Protein AF-A0AAN8AFX5-F1 (afdb_monomer_lite)

Foldseek 3Di:
DDDDDPPDDPDCVVVVVVVVVVVVVVVVVVVVVVVVVVCVVPVVPDDDDDDDDDDDDDDDDDDDDDDDDDDPPPCLVVDDPVVNCVVDVPDDDDDDDDPPPPPPPVNVVVVVVVVVVVVVVVVVVVVVVVVVVVVVVVVVVVVVVVVVVVVVVVVVVVVD

Radius of gyration: 33.3 Å; chains: 1; bounding box: 85×72×80 Å

pLDDT: mean 71.21, std 23.74, range [26.16, 98.88]

Structure (mmCIF, N/CA/C/O backbone):
data_AF-A0AAN8AFX5-F1
#
_entry.id   AF-A0AAN8AFX5-F1
#
loop_
_atom_site.group_PDB
_atom_site.id
_atom_site.type_symbol
_atom_site.label_atom_id
_atom_site.label_alt_id
_atom_site.label_comp_id
_atom_site.label_asym_id
_atom_site.label_entity_id
_atom_site.label_seq_id
_atom_site.pdbx_PDB_ins_code
_atom_site.Cartn_x
_atom_site.Cartn_y
_atom_site.Cartn_z
_atom_site.occupancy
_atom_site.B_iso_or_equiv
_atom_site.auth_seq_id
_atom_site.auth_comp_id
_atom_site.auth_asym_id
_atom_site.auth_atom_id
_atom_site.pdbx_PDB_model_num
ATOM 1 N N . MET A 1 1 ? 4.964 -41.038 -11.772 1.00 41.94 1 MET A N 1
ATOM 2 C CA . MET A 1 1 ? 4.853 -39.734 -12.459 1.00 41.94 1 MET A CA 1
ATOM 3 C C . MET A 1 1 ? 3.475 -39.199 -12.124 1.00 41.94 1 MET A C 1
ATOM 5 O O . MET A 1 1 ? 2.502 -39.776 -12.586 1.00 41.94 1 MET A O 1
ATOM 9 N N . GLY A 1 2 ? 3.389 -38.264 -11.176 1.00 49.28 2 GLY A N 1
ATOM 10 C CA . GLY A 1 2 ? 2.116 -37.744 -10.674 1.00 49.28 2 GLY A CA 1
ATOM 11 C C . GLY A 1 2 ? 1.560 -36.676 -11.610 1.00 49.28 2 GLY A C 1
ATOM 12 O O . GLY A 1 2 ? 2.289 -35.771 -12.007 1.00 49.28 2 GLY A O 1
ATOM 13 N N . ASN A 1 3 ? 0.286 -36.811 -11.962 1.00 49.34 3 ASN A N 1
ATOM 14 C CA . ASN A 1 3 ? -0.453 -35.850 -12.771 1.00 49.34 3 ASN A CA 1
ATOM 15 C C . ASN A 1 3 ? -0.843 -34.665 -11.878 1.00 49.34 3 ASN A C 1
ATOM 17 O O . ASN A 1 3 ? -1.552 -34.858 -10.891 1.00 49.34 3 ASN A O 1
ATOM 21 N N . TYR A 1 4 ? -0.389 -33.456 -12.206 1.00 53.31 4 TYR A N 1
ATOM 22 C CA . TYR A 1 4 ? -0.817 -32.243 -11.513 1.00 53.31 4 TYR A CA 1
ATOM 23 C C . TYR A 1 4 ? -2.115 -31.722 -12.132 1.00 53.31 4 TYR A C 1
ATOM 25 O O . TYR A 1 4 ? -2.188 -31.443 -13.327 1.00 53.31 4 TYR A O 1
ATOM 33 N N . SER A 1 5 ? -3.135 -31.636 -11.280 1.00 53.47 5 SER A N 1
ATOM 34 C CA . SER A 1 5 ? -4.457 -31.070 -11.526 1.00 53.47 5 SER A CA 1
ATOM 35 C C . SER A 1 5 ? -4.405 -29.668 -12.135 1.00 53.47 5 SER A C 1
ATOM 37 O O . SER A 1 5 ? -3.823 -28.754 -11.557 1.00 53.47 5 SER A O 1
ATOM 39 N N . SER A 1 6 ? -5.125 -29.468 -13.237 1.00 56.19 6 SER A N 1
ATOM 40 C CA . SER A 1 6 ? -5.399 -28.168 -13.870 1.00 56.19 6 SER A CA 1
ATOM 41 C C . SER A 1 6 ? -6.442 -27.320 -13.115 1.00 56.19 6 SER A C 1
ATOM 43 O O . SER A 1 6 ? -7.262 -26.663 -13.742 1.00 56.19 6 SER A O 1
ATOM 45 N N . ALA A 1 7 ? -6.457 -27.343 -11.779 1.00 58.16 7 ALA A N 1
ATOM 46 C CA . ALA A 1 7 ? -7.540 -26.761 -10.971 1.00 58.16 7 ALA A CA 1
ATOM 47 C C . ALA A 1 7 ? -7.191 -25.426 -10.279 1.00 58.16 7 ALA A C 1
ATOM 49 O O . ALA A 1 7 ? -7.855 -25.054 -9.320 1.00 58.16 7 ALA A O 1
ATOM 50 N N . LEU A 1 8 ? -6.151 -24.712 -10.722 1.00 54.06 8 LEU A N 1
ATOM 51 C CA . LEU A 1 8 ? -5.716 -23.448 -10.106 1.00 54.06 8 LEU A CA 1
ATOM 52 C C . LEU A 1 8 ? -5.533 -22.339 -11.149 1.00 54.06 8 LEU A C 1
ATOM 54 O O . LEU A 1 8 ? -4.464 -21.742 -11.244 1.00 54.06 8 LEU A O 1
ATOM 58 N N . ILE A 1 9 ? -6.562 -22.076 -11.952 1.00 59.62 9 ILE A N 1
ATOM 59 C CA . ILE A 1 9 ? -6.692 -20.767 -12.599 1.00 59.62 9 ILE A CA 1
ATOM 60 C C . ILE A 1 9 ? -7.647 -19.987 -11.692 1.00 59.62 9 ILE A C 1
ATOM 62 O O . ILE A 1 9 ? -8.806 -20.383 -11.599 1.00 59.62 9 ILE A O 1
ATOM 66 N N . PRO A 1 10 ? -7.180 -18.970 -10.946 1.00 57.97 10 PRO A N 1
ATOM 67 C CA . PRO A 1 10 ? -8.083 -18.076 -10.233 1.00 57.97 10 PRO A CA 1
ATOM 68 C C . PRO A 1 10 ? -9.003 -17.414 -11.262 1.00 57.97 10 PRO A C 1
ATOM 70 O O . PRO A 1 10 ? -8.500 -16.859 -12.241 1.00 57.97 10 PRO A O 1
ATOM 73 N N . ASP A 1 11 ? -10.319 -17.490 -11.066 1.00 60.16 11 ASP A N 1
ATOM 74 C CA . ASP A 1 11 ? -11.275 -16.759 -11.899 1.00 60.16 11 ASP A CA 1
ATOM 75 C C . ASP A 1 11 ? -10.978 -15.258 -11.777 1.00 60.16 11 ASP A C 1
ATOM 77 O O . ASP A 1 11 ? -11.089 -14.6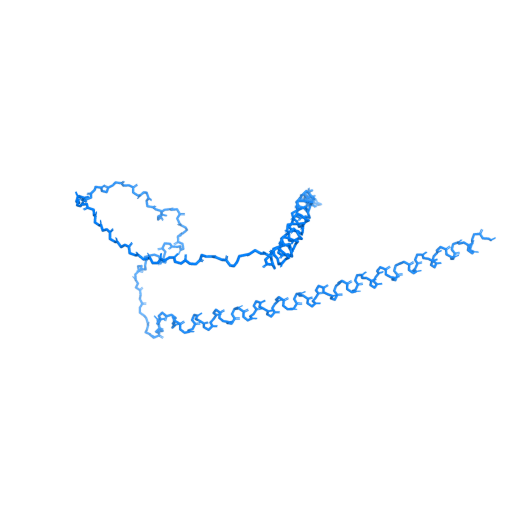59 -10.707 1.00 60.16 11 ASP A O 1
ATOM 81 N N . THR A 1 12 ? -10.549 -14.635 -12.874 1.00 64.12 12 THR A N 1
ATOM 82 C CA . THR A 1 12 ? -10.203 -13.204 -12.910 1.00 64.12 12 THR A CA 1
ATOM 83 C C . THR A 1 12 ? -11.436 -12.304 -12.834 1.00 64.12 12 THR A C 1
ATOM 85 O O . THR A 1 12 ? -11.318 -11.127 -12.509 1.00 64.12 12 THR A O 1
ATOM 88 N N . GLU A 1 13 ? -12.624 -12.864 -13.067 1.00 62.50 13 GLU A N 1
ATOM 89 C CA . GLU A 1 13 ? -13.902 -12.147 -13.025 1.00 62.50 13 GLU A CA 1
ATOM 90 C C . GLU A 1 13 ? -14.243 -11.633 -11.615 1.00 62.50 13 GLU A C 1
ATOM 92 O O . GLU A 1 13 ? -14.846 -10.567 -11.468 1.00 62.50 13 GLU A O 1
ATOM 97 N N . GLU A 1 14 ? -13.811 -12.335 -10.560 1.00 68.31 14 GLU A N 1
ATOM 98 C CA . GLU A 1 14 ? -13.998 -11.878 -9.176 1.00 68.31 14 GLU A CA 1
ATOM 99 C C . GLU A 1 14 ? -13.174 -10.610 -8.898 1.00 68.31 14 GLU A C 1
ATOM 101 O O . GLU A 1 14 ? -13.660 -9.671 -8.263 1.00 68.31 14 GLU A O 1
ATOM 106 N N . PHE A 1 15 ? -11.953 -10.539 -9.436 1.00 69.94 15 PHE A N 1
ATOM 107 C CA . PHE A 1 15 ? -11.082 -9.374 -9.280 1.00 69.94 15 PHE A CA 1
ATOM 108 C C . PHE A 1 15 ? -11.639 -8.145 -10.002 1.00 69.94 15 PHE A C 1
ATOM 110 O O . PHE A 1 15 ? -11.658 -7.059 -9.420 1.00 69.94 15 PHE A O 1
ATOM 117 N N . ASP A 1 16 ? -12.167 -8.315 -11.215 1.00 76.69 16 ASP A N 1
ATOM 118 C CA . ASP A 1 16 ? -12.796 -7.224 -11.966 1.00 76.69 16 ASP A CA 1
ATOM 119 C C . ASP A 1 16 ? -14.063 -6.709 -11.260 1.00 76.69 16 ASP A C 1
ATOM 121 O O . ASP A 1 16 ? -14.296 -5.498 -11.183 1.00 76.69 16 ASP A O 1
ATOM 125 N N . SER A 1 17 ? -14.848 -7.607 -10.650 1.00 86.38 17 SER A N 1
ATOM 126 C CA . SER A 1 17 ? -16.008 -7.225 -9.837 1.00 86.38 17 SER A CA 1
ATOM 127 C C . SER A 1 17 ? -15.609 -6.415 -8.601 1.00 86.38 17 SER A C 1
ATOM 129 O O . SER A 1 17 ? -16.303 -5.461 -8.246 1.00 86.38 17 SER A O 1
ATOM 131 N N . VAL A 1 18 ? -14.511 -6.771 -7.928 1.00 82.94 18 VAL A N 1
ATOM 132 C CA . VAL A 1 18 ? -14.023 -6.044 -6.744 1.00 82.94 18 VAL A CA 1
ATOM 133 C C . VAL A 1 18 ? -13.521 -4.649 -7.119 1.00 82.94 18 VAL A C 1
ATOM 135 O O . VAL A 1 18 ? -13.843 -3.684 -6.424 1.00 82.94 18 VAL A O 1
ATOM 138 N N . VAL A 1 19 ? -12.799 -4.515 -8.235 1.00 84.81 19 VAL A N 1
ATOM 139 C CA . VAL A 1 19 ? -12.334 -3.211 -8.739 1.00 84.81 19 VAL A CA 1
ATOM 140 C C . VAL A 1 19 ? -13.518 -2.324 -9.129 1.00 84.81 19 VAL A C 1
ATOM 142 O O . VAL A 1 19 ? -13.572 -1.167 -8.717 1.00 84.81 19 VAL A O 1
ATOM 145 N N . SER A 1 20 ? -14.516 -2.877 -9.825 1.00 88.06 20 SER A N 1
ATOM 146 C CA . SER A 1 20 ? -15.731 -2.141 -10.199 1.00 88.06 20 SER A CA 1
ATOM 147 C C . SER A 1 20 ? -16.546 -1.687 -8.980 1.00 88.06 20 SER A C 1
ATOM 149 O O . SER A 1 20 ? -17.042 -0.559 -8.940 1.00 88.06 20 SER A O 1
ATOM 151 N N . MET A 1 21 ? -16.660 -2.526 -7.944 1.00 88.19 21 MET A N 1
ATOM 152 C CA . MET A 1 21 ? -17.308 -2.132 -6.688 1.00 88.19 21 MET A CA 1
ATOM 153 C C . MET A 1 21 ? -16.541 -1.017 -5.966 1.00 88.19 21 MET A C 1
ATOM 155 O O . MET A 1 21 ? -17.169 -0.113 -5.415 1.00 88.19 21 MET A O 1
ATOM 159 N N . ALA A 1 22 ? -15.206 -1.053 -5.980 1.00 87.38 22 ALA A N 1
ATOM 160 C CA . ALA A 1 22 ? -14.375 -0.017 -5.371 1.00 87.38 22 ALA A CA 1
ATOM 161 C C . ALA A 1 22 ? -14.495 1.331 -6.103 1.00 87.38 22 ALA A C 1
ATOM 163 O O . ALA A 1 22 ? -14.598 2.372 -5.455 1.00 87.38 22 ALA A O 1
ATOM 164 N N . GLU A 1 23 ? -14.545 1.313 -7.437 1.00 87.31 23 GLU A N 1
ATOM 165 C CA . GLU A 1 23 ? -14.744 2.511 -8.260 1.00 87.31 23 GLU A CA 1
ATOM 166 C C . GLU A 1 23 ? -16.115 3.149 -7.995 1.00 87.31 23 GLU A C 1
ATOM 168 O O . GLU A 1 23 ? -16.195 4.340 -7.692 1.00 87.31 23 GLU A O 1
ATOM 173 N N . ARG A 1 24 ? -17.181 2.337 -7.952 1.00 90.44 24 ARG A N 1
ATOM 174 C CA . ARG A 1 24 ? -18.536 2.796 -7.596 1.00 90.44 24 ARG A CA 1
ATOM 175 C C . ARG A 1 24 ? -18.619 3.417 -6.204 1.00 90.44 24 ARG A C 1
ATOM 177 O O . ARG A 1 24 ? -19.331 4.400 -6.009 1.00 90.44 24 ARG A O 1
ATOM 184 N N . LEU A 1 25 ? -17.914 2.850 -5.225 1.00 89.94 25 LEU A N 1
ATOM 185 C CA . LEU A 1 25 ? -17.888 3.395 -3.868 1.00 89.94 25 LEU A CA 1
ATOM 186 C C . LEU A 1 25 ? -17.187 4.763 -3.836 1.00 89.94 25 LEU A C 1
ATOM 188 O O . LEU A 1 25 ? -17.638 5.673 -3.145 1.00 89.94 25 LEU A O 1
ATOM 192 N N . ASN A 1 26 ? -16.105 4.916 -4.602 1.00 90.81 26 ASN A N 1
ATOM 193 C CA . ASN A 1 26 ? -15.363 6.169 -4.701 1.00 90.81 26 ASN A CA 1
ATOM 194 C C . ASN A 1 26 ? -16.197 7.281 -5.363 1.00 90.81 26 ASN A C 1
ATOM 196 O O . ASN A 1 26 ? -16.207 8.410 -4.874 1.00 90.81 26 ASN A O 1
ATOM 200 N N . GLU A 1 27 ? -16.952 6.955 -6.415 1.00 89.25 27 GLU A N 1
ATOM 201 C CA . GLU A 1 27 ? -17.914 7.875 -7.038 1.00 89.25 27 GLU A CA 1
ATOM 202 C C . GLU A 1 27 ? -19.018 8.299 -6.059 1.00 89.25 27 GLU A C 1
ATOM 204 O O . GLU A 1 27 ? -19.333 9.483 -5.952 1.00 89.25 27 GLU A O 1
ATOM 209 N N . GLN A 1 28 ? -19.573 7.358 -5.288 1.00 88.75 28 GLN A N 1
ATOM 210 C CA . GLN A 1 28 ? -20.618 7.664 -4.309 1.00 88.75 28 GLN A CA 1
ATOM 211 C C . GLN A 1 28 ? -20.117 8.576 -3.179 1.00 88.75 28 GLN A C 1
ATOM 213 O O . GLN A 1 28 ? -20.827 9.493 -2.769 1.00 88.75 28 GLN A O 1
ATOM 218 N N . VAL A 1 29 ? -18.889 8.363 -2.696 1.00 88.38 29 VAL A N 1
ATOM 219 C CA . VAL A 1 29 ? -18.263 9.233 -1.688 1.00 88.38 29 VAL A CA 1
ATOM 220 C C . VAL A 1 29 ? -18.015 10.636 -2.248 1.00 88.38 29 VAL A C 1
ATOM 222 O O . VAL A 1 29 ? -18.273 11.613 -1.548 1.00 88.38 29 VAL A O 1
ATOM 225 N N . ALA A 1 30 ? -17.571 10.751 -3.503 1.00 88.94 30 ALA A N 1
ATOM 226 C CA . ALA A 1 30 ? -17.378 12.046 -4.153 1.00 88.94 30 ALA A CA 1
ATOM 227 C C . ALA A 1 30 ? -18.697 12.829 -4.273 1.00 88.94 30 ALA A C 1
ATOM 229 O O . ALA A 1 30 ? -18.739 14.005 -3.917 1.00 88.94 30 ALA A O 1
ATOM 230 N N . LEU A 1 31 ? -19.783 12.158 -4.672 1.00 84.19 31 LEU A N 1
ATOM 231 C CA . LEU A 1 31 ? -21.114 12.768 -4.752 1.00 84.19 31 LEU A CA 1
ATOM 232 C C . LEU A 1 31 ? -21.638 13.209 -3.380 1.00 84.19 31 LEU A C 1
ATOM 234 O O . LEU A 1 31 ? -22.200 14.293 -3.262 1.00 84.19 31 LEU A O 1
ATOM 238 N N . MET A 1 32 ? -21.415 12.416 -2.328 1.00 81.50 32 MET A N 1
ATOM 239 C CA . MET A 1 32 ? -21.801 12.801 -0.966 1.00 81.50 32 MET A CA 1
ATOM 240 C C . MET A 1 32 ? -21.032 14.027 -0.455 1.00 81.50 32 MET A C 1
ATOM 242 O O . MET A 1 32 ? -21.601 14.848 0.261 1.00 81.50 32 MET A O 1
ATOM 246 N N . MET A 1 33 ? -19.750 14.166 -0.809 1.00 79.75 33 MET A N 1
ATOM 247 C CA . MET A 1 33 ? -18.962 15.349 -0.445 1.00 79.75 33 MET A CA 1
ATOM 248 C C . MET A 1 33 ? -19.417 16.593 -1.218 1.00 79.75 33 MET A C 1
ATOM 250 O O . MET A 1 33 ? -19.485 17.675 -0.638 1.00 79.75 33 MET A O 1
ATOM 254 N N . GLU A 1 34 ? -19.781 16.440 -2.493 1.00 78.06 34 GLU A N 1
ATOM 255 C CA . GLU A 1 34 ? -20.324 17.524 -3.319 1.00 78.06 34 GLU A CA 1
ATOM 256 C C . GLU A 1 34 ? -21.728 17.962 -2.853 1.00 78.06 34 GLU A C 1
ATOM 258 O O . GLU A 1 34 ? -22.028 19.157 -2.826 1.00 78.06 34 GLU A O 1
ATOM 263 N N . GLU A 1 35 ? -22.574 17.024 -2.414 1.00 73.56 35 GLU A N 1
ATOM 264 C CA . GLU A 1 35 ? -23.883 17.318 -1.814 1.00 73.56 35 GLU A CA 1
ATOM 265 C C . GLU A 1 35 ? -23.740 18.039 -0.461 1.00 73.56 35 GLU A C 1
ATOM 267 O O . GLU A 1 35 ? -24.449 19.015 -0.205 1.00 73.56 35 GLU A O 1
ATOM 272 N N . GLU A 1 36 ? -22.787 17.628 0.388 1.00 74.44 36 GLU A N 1
ATOM 273 C CA . GLU A 1 36 ? -22.501 18.309 1.661 1.00 74.44 36 GLU A CA 1
ATOM 274 C C . GLU A 1 36 ? -21.991 19.745 1.436 1.00 74.44 36 GLU A C 1
ATOM 276 O O . GLU A 1 36 ? -22.344 20.665 2.182 1.00 74.44 36 GLU A O 1
ATOM 281 N N . GLU A 1 37 ? -21.180 19.961 0.397 1.00 70.56 37 GLU A N 1
ATOM 282 C CA . GLU A 1 37 ? -20.671 21.285 0.039 1.00 70.56 37 GLU A CA 1
ATOM 283 C C . GLU A 1 37 ? -21.786 22.198 -0.497 1.00 70.56 37 GLU A C 1
ATOM 285 O O . GLU A 1 37 ? -21.881 23.359 -0.085 1.00 70.56 37 GLU A O 1
ATOM 290 N N . GLN A 1 38 ? -22.694 21.670 -1.323 1.00 65.56 38 GLN A N 1
ATOM 291 C CA . GLN A 1 38 ? -23.866 22.408 -1.806 1.00 65.56 38 GLN A CA 1
ATOM 292 C C . GLN A 1 38 ? -24.862 22.738 -0.684 1.00 65.56 38 GLN A C 1
ATOM 294 O O . GLN A 1 38 ? -25.367 23.860 -0.640 1.00 65.56 38 GLN A O 1
ATOM 299 N N . LEU A 1 39 ? -25.086 21.829 0.273 1.00 65.19 39 LEU A N 1
ATOM 300 C CA . LEU A 1 39 ? -25.911 22.081 1.465 1.00 65.19 39 LEU A CA 1
ATOM 301 C C . LEU A 1 39 ? -25.343 23.200 2.346 1.00 65.19 39 LEU A C 1
ATOM 303 O O . LEU A 1 39 ? -26.098 24.012 2.876 1.00 65.19 39 LEU A O 1
ATOM 307 N N . LYS A 1 40 ? -24.015 23.290 2.494 1.00 69.50 40 LYS A N 1
ATOM 308 C CA . LYS A 1 40 ? -23.380 24.401 3.228 1.00 69.50 40 LYS A CA 1
ATOM 309 C C . LYS A 1 40 ? -23.520 25.733 2.491 1.00 69.50 40 LYS A C 1
ATOM 311 O O . LYS A 1 40 ? -23.635 26.767 3.146 1.00 69.50 40 LYS A O 1
ATOM 316 N N . GLN A 1 41 ? -23.525 25.717 1.158 1.00 58.06 41 GLN A N 1
ATOM 317 C CA . GLN A 1 41 ? -23.730 26.916 0.342 1.00 58.06 41 GLN A CA 1
ATOM 318 C C . GLN A 1 41 ? -25.205 27.357 0.309 1.00 58.06 41 GLN A C 1
ATOM 320 O O . GLN A 1 41 ? -25.467 28.559 0.339 1.00 58.06 41 GLN A O 1
ATOM 325 N N . SER A 1 42 ? -26.172 26.429 0.337 1.00 57.69 42 SER A N 1
ATOM 326 C CA . SER A 1 42 ? -27.608 26.752 0.388 1.00 57.69 42 SER A CA 1
ATOM 327 C C . SER A 1 42 ? -28.104 27.112 1.797 1.00 57.69 42 SER A C 1
ATOM 329 O O . SER A 1 42 ? -28.979 27.963 1.942 1.00 57.69 42 SER A O 1
ATOM 331 N N . ALA A 1 43 ? -27.511 26.547 2.857 1.00 55.31 43 ALA A N 1
ATOM 332 C CA . ALA A 1 43 ? -27.846 26.870 4.251 1.00 55.31 43 ALA A CA 1
ATOM 333 C C . ALA A 1 43 ? -27.466 28.306 4.670 1.00 55.31 43 ALA A C 1
ATOM 335 O O . ALA A 1 43 ? -27.889 28.774 5.725 1.00 55.31 43 ALA A O 1
ATOM 336 N N . GLY A 1 44 ? -26.686 29.028 3.857 1.00 48.28 44 GLY A N 1
ATOM 337 C CA . GLY A 1 44 ? -26.394 30.446 4.075 1.00 48.28 44 GLY A CA 1
ATOM 338 C C . GLY A 1 44 ? -27.547 31.394 3.724 1.00 48.28 44 GLY A C 1
ATOM 339 O O . GLY A 1 44 ? -27.463 32.574 4.066 1.00 48.28 44 GLY A O 1
ATOM 340 N N . MET A 1 45 ? -28.601 30.920 3.042 1.00 51.75 45 MET A N 1
ATOM 341 C CA . MET A 1 45 ? -29.649 31.790 2.486 1.00 51.75 45 MET A CA 1
ATOM 342 C C . MET A 1 45 ? -31.094 31.442 2.887 1.00 51.75 45 MET A C 1
ATOM 344 O O . MET A 1 45 ? -31.956 32.284 2.656 1.00 51.75 45 MET A O 1
ATOM 348 N N . ASP A 1 46 ? -31.375 30.320 3.567 1.00 39.22 46 ASP A N 1
ATOM 349 C CA . ASP A 1 46 ? -32.757 29.915 3.885 1.00 39.22 46 ASP A CA 1
ATOM 350 C C . ASP A 1 46 ? -33.011 29.555 5.368 1.00 39.22 46 ASP A C 1
ATOM 352 O O . ASP A 1 46 ? -32.494 28.571 5.885 1.00 39.22 46 ASP A O 1
ATOM 356 N N . SER A 1 47 ? -33.914 30.329 5.995 1.00 31.41 47 SER A N 1
ATOM 357 C CA . SER A 1 47 ? -34.748 30.039 7.187 1.00 31.41 47 SER A CA 1
ATOM 358 C C . SER A 1 47 ? -34.065 29.720 8.534 1.00 31.41 47 SER A C 1
ATOM 360 O O . SER A 1 47 ? -33.391 28.716 8.695 1.00 31.41 47 SER A O 1
ATOM 362 N N . LEU A 1 48 ? -34.285 30.447 9.640 1.00 40.41 48 LEU A N 1
ATOM 363 C CA . LEU A 1 48 ? -35.435 31.285 10.017 1.00 40.41 48 LEU A CA 1
ATOM 364 C C . LEU A 1 48 ? -36.796 30.628 9.715 1.00 40.41 48 LEU A C 1
ATOM 366 O O . LEU A 1 48 ? -37.525 31.113 8.865 1.00 40.41 48 LEU A O 1
ATOM 370 N N . SER A 1 49 ? -37.153 29.536 10.400 1.00 38.03 49 SER A N 1
ATOM 371 C CA . SER A 1 49 ? -38.533 29.238 10.854 1.00 38.03 49 SER A CA 1
ATOM 372 C C . SER A 1 49 ? -38.675 27.804 11.392 1.00 38.03 49 SER A C 1
ATOM 374 O O . SER A 1 49 ? -37.954 26.912 10.963 1.00 38.03 49 SER A O 1
ATOM 376 N N . LEU A 1 50 ? -39.668 27.615 12.279 1.00 37.06 50 LEU A N 1
ATOM 377 C CA . LEU A 1 50 ? -40.223 26.351 12.816 1.00 37.06 50 LEU A CA 1
ATOM 378 C C . LEU A 1 50 ? -39.445 25.763 14.012 1.00 37.06 50 LEU A C 1
ATOM 380 O O . LEU A 1 50 ? -38.470 25.046 13.836 1.00 37.06 50 LEU A O 1
ATOM 384 N N . GLN A 1 51 ? -39.708 26.094 15.285 1.00 34.00 51 GLN A N 1
ATOM 385 C CA . GLN A 1 51 ? -40.956 26.277 16.062 1.00 34.00 51 GLN A CA 1
ATOM 386 C C . GLN A 1 51 ? -41.802 24.992 16.242 1.00 34.00 51 GLN A C 1
ATOM 388 O O . GLN A 1 51 ? -42.436 24.554 15.292 1.00 34.00 51 GLN A O 1
ATOM 393 N N . GLU A 1 52 ? -41.868 24.530 17.512 1.00 26.16 52 GLU A N 1
ATOM 394 C CA . GLU A 1 52 ? -42.928 23.718 18.176 1.00 26.16 52 GLU A CA 1
ATOM 395 C C . GLU A 1 52 ? -43.163 22.253 17.726 1.00 26.16 52 GLU A C 1
ATOM 397 O O . GLU A 1 52 ? -42.968 21.922 16.571 1.00 26.16 52 GLU A O 1
ATOM 402 N N . ASN A 1 53 ? -43.632 21.279 18.528 1.00 27.92 53 ASN A N 1
ATOM 403 C CA . ASN A 1 53 ? -44.045 21.152 19.937 1.00 27.92 53 ASN A CA 1
ATOM 404 C C . ASN A 1 53 ? -44.362 19.650 20.234 1.00 27.92 53 ASN A C 1
ATOM 406 O O . ASN A 1 53 ? -44.880 18.949 19.373 1.00 27.92 53 ASN A O 1
ATOM 410 N N . SER A 1 54 ? -44.028 19.206 21.453 1.00 34.41 54 SER A N 1
ATOM 411 C CA . SER A 1 54 ? -44.552 18.159 22.374 1.00 34.41 54 SER A CA 1
ATOM 412 C C . SER A 1 54 ? -45.497 16.989 21.972 1.00 34.41 54 SER A C 1
ATOM 414 O O . SER A 1 54 ? -46.603 17.202 21.502 1.00 34.41 54 SER A O 1
ATOM 416 N N . GLN A 1 55 ? -45.075 15.763 22.353 1.00 34.12 55 GLN A N 1
ATOM 417 C CA . GLN A 1 55 ? -45.557 14.890 23.471 1.00 34.12 55 GLN A CA 1
ATOM 418 C C . GLN A 1 55 ? -46.993 14.267 23.551 1.00 34.12 55 GLN A C 1
ATOM 420 O O . GLN A 1 55 ? -47.982 14.903 23.221 1.00 34.12 55 GLN A O 1
ATOM 425 N N . GLU A 1 56 ? -47.036 13.059 24.175 1.00 28.06 56 GLU A N 1
ATOM 426 C CA . GLU A 1 56 ? -48.155 12.236 24.754 1.00 28.06 56 GLU A CA 1
ATOM 427 C C . GLU A 1 56 ? -48.996 11.319 23.824 1.00 28.06 56 GLU A C 1
ATOM 429 O O . GLU A 1 56 ? -49.176 11.633 22.659 1.00 28.06 56 GLU A O 1
ATOM 434 N N . MET A 1 57 ? -49.643 10.200 24.221 1.00 28.31 57 MET A N 1
ATOM 435 C CA . MET A 1 57 ? -49.617 9.191 25.316 1.00 28.31 57 MET A CA 1
ATOM 436 C C . MET A 1 57 ? -50.796 8.197 25.046 1.00 28.31 57 MET A C 1
ATOM 438 O O . MET A 1 57 ? -51.793 8.618 24.471 1.00 28.31 57 MET A O 1
ATOM 442 N N . SER A 1 58 ? -50.746 6.946 25.561 1.00 35.38 58 SER A N 1
ATOM 443 C CA . SER A 1 58 ? -51.911 6.061 25.902 1.00 35.38 58 SER A CA 1
ATOM 444 C C . SER A 1 58 ? -52.758 5.429 24.761 1.00 35.38 58 SER A C 1
ATOM 446 O O . SER A 1 58 ? -52.922 6.028 23.716 1.00 35.38 58 SER A O 1
ATOM 448 N N . GLN A 1 59 ? -53.426 4.260 24.848 1.00 37.78 59 GLN A N 1
ATOM 449 C CA . GLN A 1 59 ? -53.605 3.177 25.837 1.00 37.78 59 GLN A CA 1
ATOM 450 C C . GLN A 1 59 ? -54.469 2.033 25.210 1.00 37.78 59 GLN A C 1
ATOM 452 O O . GLN A 1 59 ? -55.360 2.312 24.417 1.00 37.78 59 GLN A O 1
ATOM 457 N N . ASN A 1 60 ? -54.273 0.796 25.702 1.00 33.28 60 ASN A N 1
ATOM 458 C CA . ASN A 1 60 ? -55.244 -0.304 25.957 1.00 33.28 60 ASN A CA 1
ATOM 459 C C . ASN A 1 60 ? -55.891 -1.165 24.829 1.00 33.28 60 ASN A C 1
ATOM 461 O O . ASN A 1 60 ? -56.480 -0.671 23.877 1.00 33.28 60 ASN A O 1
ATOM 465 N N . GLY A 1 61 ? -55.841 -2.500 25.031 1.00 30.69 61 GLY A N 1
ATOM 466 C CA . GLY A 1 61 ? -56.461 -3.570 24.212 1.00 30.69 61 GLY A CA 1
ATOM 467 C C . GLY A 1 61 ? -57.734 -4.202 24.813 1.00 30.69 61 GLY A C 1
ATOM 468 O O . GLY A 1 61 ? -58.368 -3.575 25.659 1.00 30.69 61 GLY A O 1
ATOM 469 N N . PRO A 1 62 ? -58.116 -5.441 24.408 1.00 46.94 62 PRO A N 1
ATOM 470 C CA . PRO A 1 62 ? -58.566 -6.432 25.407 1.00 46.94 62 PRO A CA 1
ATOM 471 C C . PRO A 1 62 ? -58.232 -7.932 25.133 1.00 46.94 62 PRO A C 1
ATOM 473 O O . PRO A 1 62 ? -58.301 -8.429 24.016 1.00 46.94 62 PRO A O 1
ATOM 476 N N . ALA A 1 63 ? -57.902 -8.621 26.236 1.00 32.41 63 ALA A N 1
ATOM 477 C CA . ALA A 1 63 ? -58.238 -9.975 26.737 1.00 32.41 63 ALA A CA 1
ATOM 478 C C . ALA A 1 63 ? -58.343 -11.275 25.870 1.00 32.41 63 ALA A C 1
ATOM 480 O O . ALA A 1 63 ? -59.273 -11.467 25.097 1.00 32.41 63 ALA A O 1
ATOM 481 N N . ALA A 1 64 ? -57.511 -12.252 26.293 1.00 36.03 64 ALA A N 1
ATOM 482 C CA . ALA A 1 64 ? -57.799 -13.661 26.664 1.00 36.03 64 ALA A CA 1
ATOM 483 C C . ALA A 1 64 ? -57.996 -14.787 25.612 1.00 36.03 64 ALA A C 1
ATOM 485 O O . ALA A 1 64 ? -59.085 -14.972 25.085 1.00 36.03 64 ALA A O 1
ATOM 486 N N . ALA A 1 65 ? -56.980 -15.664 25.480 1.00 35.41 65 ALA A N 1
ATOM 487 C CA . ALA A 1 65 ? -57.054 -17.140 25.612 1.00 35.41 65 ALA A CA 1
ATOM 488 C C . ALA A 1 65 ? -55.684 -17.793 25.291 1.00 35.41 65 ALA A C 1
ATOM 490 O O . ALA A 1 65 ? -55.064 -17.483 24.280 1.00 35.41 65 ALA A O 1
ATOM 491 N N . ALA A 1 66 ? -55.217 -18.731 26.117 1.00 37.38 66 ALA A N 1
ATOM 492 C CA . ALA A 1 66 ? -54.028 -19.564 25.881 1.00 37.38 66 ALA A CA 1
ATOM 493 C C . ALA A 1 66 ? -54.355 -21.027 26.247 1.00 37.38 66 ALA A C 1
ATOM 495 O O . ALA A 1 66 ? -55.296 -21.245 27.010 1.00 37.38 66 ALA A O 1
ATOM 496 N N . PRO A 1 67 ? -53.536 -22.032 25.883 1.00 51.22 67 PRO A N 1
ATOM 497 C CA . PRO A 1 67 ? -52.771 -22.235 24.648 1.00 51.22 67 PRO A CA 1
ATOM 498 C C . PRO A 1 67 ? -53.044 -23.642 24.050 1.00 51.22 67 PRO A C 1
ATOM 500 O O . PRO A 1 67 ? -53.380 -24.582 24.769 1.00 51.22 67 PRO A O 1
ATOM 503 N N . LYS A 1 68 ? -52.853 -23.851 22.740 1.00 36.47 68 LYS A N 1
ATOM 504 C CA . LYS A 1 68 ? -52.746 -25.209 22.162 1.00 36.47 68 LYS A CA 1
ATOM 505 C C . LYS A 1 68 ? -51.440 -25.346 21.387 1.00 36.47 68 LYS A C 1
ATOM 507 O O . LYS A 1 68 ? -51.288 -24.844 20.281 1.00 36.47 68 LYS A O 1
ATOM 512 N N . SER A 1 69 ? -50.497 -26.018 22.036 1.00 51.62 69 SER A N 1
ATOM 513 C CA . SER A 1 69 ? -49.187 -26.433 21.548 1.00 51.62 69 SER A CA 1
ATOM 514 C C . SER A 1 69 ? -49.306 -27.537 20.500 1.00 51.62 69 SER A C 1
ATOM 516 O O . SER A 1 69 ? -49.734 -28.638 20.844 1.00 51.62 69 SER A O 1
ATOM 518 N N . VAL A 1 70 ? -48.859 -27.294 19.266 1.00 39.78 70 VAL A N 1
ATOM 519 C CA . VAL A 1 70 ? -48.463 -28.368 18.344 1.00 39.78 70 VAL A CA 1
ATOM 520 C C . VAL A 1 70 ? -47.280 -27.915 17.482 1.00 39.78 70 VAL A C 1
ATOM 522 O O . VAL A 1 70 ? -47.396 -27.020 16.654 1.00 39.78 70 VAL A O 1
ATOM 525 N N . SER A 1 71 ? -46.166 -28.619 17.686 1.00 49.03 71 SER A N 1
ATOM 526 C CA . SER A 1 71 ? -45.060 -28.856 16.752 1.00 49.03 71 SER A CA 1
ATOM 527 C C . SER A 1 71 ? -44.185 -27.668 16.337 1.00 49.03 71 SER A C 1
ATOM 529 O O . SER A 1 71 ? -43.989 -27.384 15.158 1.00 49.03 71 SER A O 1
ATOM 531 N N . THR A 1 72 ? -43.518 -27.056 17.317 1.00 43.78 72 THR A N 1
ATOM 532 C CA . THR A 1 72 ? -42.146 -26.587 17.082 1.00 43.78 72 THR A CA 1
ATOM 533 C C . THR A 1 72 ? -41.275 -27.822 16.876 1.00 43.78 72 THR A C 1
ATOM 535 O O . THR A 1 72 ? -40.935 -28.515 17.837 1.00 43.78 72 THR A O 1
ATOM 538 N N . GLN A 1 73 ? -40.961 -28.143 15.622 1.00 56.16 73 GLN A N 1
ATOM 539 C CA . GLN A 1 73 ? -39.950 -29.145 15.305 1.00 56.16 73 GLN A CA 1
ATOM 540 C C . GLN A 1 73 ? -38.677 -28.744 16.050 1.00 56.16 73 GLN A C 1
ATOM 542 O O . GLN A 1 73 ? -38.139 -27.655 15.852 1.00 56.16 73 GLN A O 1
ATOM 547 N N . SER A 1 74 ? -38.289 -29.580 17.009 1.00 53.66 74 SER A N 1
ATOM 548 C CA . SER A 1 74 ? -37.220 -29.292 17.951 1.00 53.66 74 SER A CA 1
ATOM 549 C C . SER A 1 74 ? -35.927 -29.087 17.162 1.00 53.66 74 SER A C 1
ATOM 551 O O . SER A 1 74 ? -35.327 -30.049 16.686 1.00 53.66 74 SER A O 1
ATOM 553 N N . LEU A 1 75 ? -35.477 -27.833 17.043 1.00 58.41 75 LEU A N 1
ATOM 554 C CA . LEU A 1 75 ? -34.198 -27.449 16.419 1.00 58.41 75 LEU A CA 1
ATOM 555 C C . LEU A 1 75 ? -32.992 -28.155 17.069 1.00 58.41 75 LEU A C 1
ATOM 557 O O . LEU A 1 75 ? -31.882 -28.149 16.546 1.00 58.41 75 LEU A O 1
ATOM 561 N N . THR A 1 76 ? -33.232 -28.823 18.195 1.00 57.16 76 THR A N 1
ATOM 562 C CA . THR A 1 76 ? -32.329 -29.711 18.918 1.00 57.16 76 THR A CA 1
ATOM 563 C C . THR A 1 76 ? -31.728 -30.826 18.054 1.00 57.16 76 THR A C 1
ATOM 565 O O . THR A 1 76 ? -30.617 -31.251 18.353 1.00 57.16 76 THR A O 1
ATOM 568 N N . SER A 1 77 ? -32.396 -31.306 16.993 1.00 57.09 77 SER A N 1
ATOM 569 C CA . SER A 1 77 ? -31.827 -32.362 16.130 1.00 57.09 77 SER A CA 1
ATOM 570 C C . SER A 1 77 ? -30.950 -31.845 14.985 1.00 57.09 77 SER A C 1
ATOM 572 O O . SER A 1 77 ? -30.281 -32.653 14.345 1.00 57.09 77 SER A O 1
ATOM 574 N N . LEU A 1 78 ? -30.960 -30.535 14.707 1.00 57.66 78 LEU A N 1
ATOM 575 C CA . LEU A 1 78 ? -30.209 -29.926 13.599 1.00 57.66 78 LEU A CA 1
ATOM 576 C C . LEU A 1 78 ? -28.932 -29.213 14.062 1.00 57.66 78 LEU A C 1
ATOM 578 O O . LEU A 1 78 ? -28.085 -28.852 13.248 1.00 57.66 78 LEU A O 1
ATOM 582 N N . LEU A 1 79 ? -28.782 -29.008 15.371 1.00 71.62 79 LEU A N 1
ATOM 583 C CA . LEU A 1 79 ? -27.590 -28.397 15.934 1.00 71.62 79 LEU A CA 1
ATOM 584 C C . LEU A 1 79 ? -26.503 -29.460 16.159 1.00 71.62 79 LEU A C 1
ATOM 586 O O . LEU A 1 79 ? -26.795 -30.543 16.678 1.00 71.62 79 LEU A O 1
ATOM 590 N N . PRO A 1 80 ? -25.234 -29.162 15.821 1.00 65.44 80 PRO A N 1
ATOM 591 C CA . PRO A 1 80 ? -24.099 -30.006 16.167 1.00 65.44 80 PRO A CA 1
ATOM 592 C C . PRO A 1 80 ? -24.151 -30.430 17.639 1.00 65.44 80 PRO A C 1
ATOM 594 O O . PRO A 1 80 ? -24.427 -29.607 18.513 1.00 65.44 80 PRO A O 1
ATOM 597 N N . LYS A 1 81 ? -23.838 -31.702 17.933 1.00 60.25 81 LYS A N 1
ATOM 598 C CA . LYS A 1 81 ? -23.850 -32.293 19.293 1.00 60.25 81 LYS A CA 1
ATOM 599 C C . LYS A 1 81 ? -23.113 -31.425 20.334 1.00 60.25 81 LYS A C 1
ATOM 601 O O . LYS A 1 81 ? -23.473 -31.437 21.507 1.00 60.25 81 LYS A O 1
ATOM 606 N N . ALA A 1 82 ? -22.127 -30.645 19.882 1.00 59.84 82 ALA A N 1
ATOM 607 C CA . ALA A 1 82 ? -21.374 -29.670 20.667 1.00 59.84 82 ALA A CA 1
ATOM 608 C C . ALA A 1 82 ? -22.231 -28.521 21.233 1.00 59.84 82 ALA A C 1
ATOM 610 O O . ALA A 1 82 ? -22.023 -28.105 22.368 1.00 59.84 82 ALA A O 1
ATOM 611 N N . LEU A 1 83 ? -23.225 -28.033 20.488 1.00 59.00 83 LEU A N 1
ATOM 612 C CA . LEU A 1 83 ? -24.111 -26.955 20.941 1.00 59.00 83 LEU A CA 1
ATOM 613 C C . LEU A 1 83 ? -25.187 -27.469 21.901 1.00 59.00 83 LEU A C 1
ATOM 615 O O . LEU A 1 83 ? -25.615 -26.754 22.804 1.00 59.00 83 LEU A O 1
ATOM 619 N N . SER A 1 84 ? -25.576 -28.739 21.769 1.00 60.34 84 SER A N 1
ATOM 620 C CA . SER A 1 84 ? -26.553 -29.354 22.670 1.00 60.34 84 SER A CA 1
ATOM 621 C C . SER A 1 84 ? -26.041 -29.454 24.117 1.00 60.34 84 SER A C 1
ATOM 623 O O . SER A 1 84 ? -26.844 -29.386 25.045 1.00 60.34 84 SER A O 1
ATOM 625 N N . ALA A 1 85 ? -24.721 -29.561 24.317 1.00 59.91 85 ALA A N 1
ATOM 626 C CA . ALA A 1 85 ? -24.083 -29.577 25.638 1.00 59.91 85 ALA A CA 1
ATOM 627 C C . ALA A 1 85 ? -24.046 -28.194 26.320 1.00 59.91 85 ALA A C 1
ATOM 629 O O . ALA A 1 85 ? -23.950 -28.116 27.542 1.00 59.91 85 ALA A O 1
ATOM 630 N N . VAL A 1 86 ? -24.149 -27.106 25.546 1.00 65.88 86 VAL A N 1
ATOM 631 C CA . VAL A 1 86 ? -24.223 -25.734 26.076 1.00 65.88 86 VAL A CA 1
ATOM 632 C C . VAL A 1 86 ? -25.634 -25.413 26.571 1.00 65.88 86 VAL A C 1
ATOM 634 O O . VAL A 1 86 ? -25.784 -24.697 27.557 1.00 65.88 86 VAL A O 1
ATOM 637 N N . LEU A 1 87 ? -26.667 -25.965 25.923 1.00 60.84 87 LEU A N 1
ATOM 638 C CA . LEU A 1 87 ? -28.061 -25.698 26.291 1.00 60.84 87 LEU A CA 1
ATOM 639 C C . LEU A 1 87 ? -28.594 -26.588 27.429 1.00 60.84 87 LEU A C 1
ATOM 641 O O . LEU A 1 87 ? -29.497 -26.153 28.140 1.00 60.84 87 LEU A O 1
ATOM 645 N N . TYR A 1 88 ? -28.048 -27.792 27.643 1.00 53.66 88 TYR A N 1
ATOM 646 C CA . TYR A 1 88 ? -28.461 -28.679 28.740 1.00 53.66 88 TYR A CA 1
ATOM 647 C C . TYR A 1 88 ? -27.244 -29.294 29.446 1.00 53.66 88 TYR A C 1
ATOM 649 O O . TYR A 1 88 ? -26.755 -30.347 29.028 1.00 53.66 88 TYR A O 1
ATOM 657 N N . PRO A 1 89 ? -26.745 -28.684 30.535 1.00 53.91 89 PRO A N 1
ATOM 658 C CA . PRO A 1 89 ? -25.687 -29.283 31.331 1.00 53.91 89 PRO A CA 1
ATOM 659 C C . PRO A 1 89 ? -26.275 -30.430 32.170 1.00 53.91 89 PRO A C 1
ATOM 661 O O . PRO A 1 89 ? -26.761 -30.234 33.282 1.00 53.91 89 PRO A O 1
ATOM 664 N N . THR A 1 90 ? -26.262 -31.653 31.635 1.00 50.44 90 THR A N 1
ATOM 665 C CA . THR A 1 90 ? -26.500 -32.863 32.435 1.00 50.44 90 THR A CA 1
ATOM 666 C C . THR A 1 90 ? -25.287 -33.093 33.332 1.00 50.44 90 THR A C 1
ATOM 668 O O . THR A 1 90 ? -24.185 -33.364 32.862 1.00 50.44 90 THR A O 1
ATOM 671 N N . GLY A 1 91 ? -25.489 -32.917 34.637 1.00 52.75 91 GLY A N 1
ATOM 672 C CA . GLY A 1 91 ? -24.424 -32.937 35.630 1.00 52.75 91 GLY A CA 1
ATOM 673 C C . GLY A 1 91 ? -23.855 -34.321 35.948 1.00 52.75 91 GLY A C 1
ATOM 674 O O . GLY A 1 91 ? -24.568 -35.322 35.915 1.00 52.75 91 GLY A O 1
ATOM 675 N N . ARG A 1 92 ? -22.575 -34.332 36.342 1.00 46.75 92 ARG A N 1
ATOM 676 C CA . ARG A 1 92 ? -22.048 -34.814 37.641 1.00 46.75 92 ARG A CA 1
ATOM 677 C C . ARG A 1 92 ? -20.534 -35.039 37.541 1.00 46.75 92 ARG A C 1
ATOM 679 O O . ARG A 1 92 ? -20.097 -35.885 36.772 1.00 46.75 92 ARG A O 1
ATOM 686 N N . ASN A 1 93 ? -19.754 -34.329 38.356 1.00 39.91 93 ASN A N 1
ATOM 687 C CA . ASN A 1 93 ? -18.919 -34.858 39.450 1.00 39.91 93 ASN A CA 1
ATOM 688 C C . ASN A 1 93 ? -17.890 -33.792 39.884 1.00 39.91 93 ASN A C 1
ATOM 690 O O . ASN A 1 93 ? -17.452 -32.961 39.100 1.00 39.91 93 ASN A O 1
ATOM 694 N N . SER A 1 94 ? -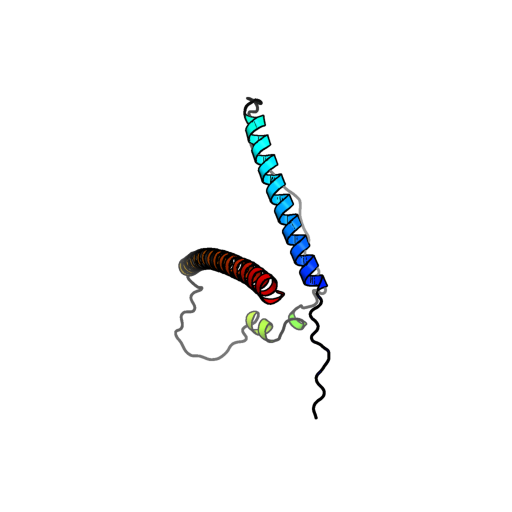17.629 -33.791 41.182 1.00 53.00 94 SER A N 1
ATOM 695 C CA . SER A 1 94 ? -17.086 -32.752 42.062 1.00 53.00 94 SER A CA 1
ATOM 696 C C . SER A 1 94 ? -15.593 -32.428 41.929 1.00 53.00 94 SER A C 1
ATOM 698 O O . SER A 1 94 ? -14.790 -33.352 42.002 1.00 53.00 94 SER A O 1
ATOM 700 N N . ASP A 1 95 ? -15.254 -31.130 41.923 1.00 39.53 95 ASP A N 1
ATOM 701 C CA . ASP A 1 95 ? -14.138 -30.532 42.689 1.00 39.53 95 ASP A CA 1
ATOM 702 C C . ASP A 1 95 ? -14.371 -28.999 42.848 1.00 39.53 95 ASP A C 1
ATOM 704 O O . ASP A 1 95 ? -14.990 -28.400 41.958 1.00 39.53 95 ASP A O 1
ATOM 708 N N . PRO A 1 96 ? -14.009 -28.351 43.979 1.00 51.44 96 PRO A N 1
ATOM 709 C CA . PRO A 1 96 ? -14.450 -27.005 44.332 1.00 51.44 96 PRO A CA 1
ATOM 710 C C . PRO A 1 96 ? -13.488 -25.922 43.814 1.00 51.44 96 PRO A C 1
ATOM 712 O O . PRO A 1 96 ? -12.308 -26.164 43.610 1.00 51.44 96 PRO A O 1
ATOM 715 N N . GLN A 1 97 ? -13.986 -24.685 43.700 1.00 47.44 97 GLN A N 1
ATOM 716 C CA . GLN A 1 97 ? -13.190 -23.457 43.506 1.00 47.44 97 GLN A CA 1
ATOM 717 C C . GLN A 1 97 ? -12.572 -23.247 42.109 1.00 47.44 97 GLN A C 1
ATOM 719 O O . GLN A 1 97 ? -11.378 -23.056 41.921 1.00 47.44 97 GLN A O 1
ATOM 724 N N . THR A 1 98 ? -13.425 -23.054 41.112 1.00 46.09 98 THR A N 1
ATOM 725 C CA . THR A 1 98 ? -13.255 -21.853 40.285 1.00 46.09 98 THR A CA 1
ATOM 726 C C . THR A 1 98 ? -14.590 -21.155 40.317 1.00 46.09 98 THR A C 1
ATOM 728 O O . THR A 1 98 ? -15.566 -21.624 39.733 1.00 46.09 98 THR A O 1
ATOM 731 N N . SER A 1 99 ? -14.661 -20.085 41.103 1.00 44.94 99 SER A N 1
ATOM 732 C CA . SER A 1 99 ? -15.771 -19.149 41.100 1.00 44.94 99 SER A CA 1
ATOM 733 C C . SER A 1 99 ? -15.942 -18.634 39.676 1.00 44.94 99 SER A C 1
ATOM 735 O O . SER A 1 99 ? -15.338 -17.642 39.277 1.00 44.94 99 SER A O 1
ATOM 737 N N . ARG A 1 100 ? -16.761 -19.328 38.888 1.00 52.44 100 ARG A N 1
ATOM 738 C CA . ARG A 1 100 ? -17.314 -18.812 37.646 1.00 52.44 100 ARG A CA 1
ATOM 739 C C . ARG A 1 100 ? -18.376 -17.799 38.050 1.00 52.44 100 ARG A C 1
ATOM 741 O O . ARG A 1 100 ? -19.571 -18.039 37.902 1.00 52.44 100 ARG A O 1
ATOM 748 N N . SER A 1 101 ? -17.932 -16.689 38.640 1.00 58.78 101 SER A N 1
ATOM 749 C CA . SER A 1 101 ? -18.716 -15.473 38.559 1.00 58.78 101 SER A CA 1
ATOM 750 C C . SER A 1 101 ? -18.901 -15.199 37.064 1.00 58.78 101 SER A C 1
ATOM 752 O O . SER A 1 101 ? -17.962 -15.405 36.283 1.00 58.78 101 SER A O 1
ATOM 754 N N . PRO A 1 102 ? -20.105 -14.808 36.617 1.00 61.66 102 PRO A N 1
ATOM 755 C CA . PRO A 1 102 ? -20.225 -14.230 35.287 1.00 61.66 102 PRO A CA 1
ATOM 756 C C . PRO A 1 102 ? -19.157 -13.130 35.176 1.00 61.66 102 PRO A C 1
ATOM 758 O O . PRO A 1 102 ? -18.933 -12.436 36.177 1.00 61.66 102 PRO A O 1
ATOM 761 N N . PRO A 1 103 ? -18.441 -13.027 34.037 1.00 65.38 103 PRO A N 1
ATOM 762 C CA . PRO A 1 103 ? -17.409 -12.012 33.872 1.00 65.38 103 PRO A CA 1
ATOM 763 C C . PRO A 1 103 ? -17.988 -10.679 34.334 1.00 65.38 103 PRO A C 1
ATOM 765 O O . PRO A 1 103 ? -19.097 -10.316 33.930 1.00 65.38 103 PRO A O 1
ATOM 768 N N . SER A 1 104 ? -17.287 -10.027 35.267 1.00 81.94 104 SER A N 1
ATOM 769 C CA . SER A 1 104 ? -17.734 -8.748 35.812 1.00 81.94 104 SER A CA 1
ATOM 770 C C . SER A 1 104 ? -18.029 -7.824 34.636 1.00 81.94 104 SER A C 1
ATOM 772 O O . SER A 1 104 ? -17.258 -7.785 33.677 1.00 81.94 104 SER A O 1
ATOM 774 N N . LEU A 1 105 ? -19.147 -7.098 34.683 1.00 89.75 105 LEU A N 1
ATOM 775 C CA . LEU A 1 105 ? -19.526 -6.158 33.626 1.00 89.75 105 LEU A CA 1
ATOM 776 C C . LEU A 1 105 ? -18.372 -5.197 33.291 1.00 89.75 105 LEU A C 1
ATOM 778 O O . LEU A 1 105 ? -18.175 -4.843 32.132 1.00 89.75 105 LEU A O 1
ATOM 782 N N . GLU A 1 106 ? -17.577 -4.839 34.300 1.00 90.69 106 GLU A N 1
ATOM 783 C CA . GLU A 1 106 ? -16.376 -4.016 34.158 1.00 90.69 106 GLU A CA 1
ATOM 784 C C . GLU A 1 106 ? -15.293 -4.678 33.299 1.00 90.69 106 GLU A C 1
ATOM 786 O O . GLU A 1 106 ? -14.687 -3.997 32.477 1.00 90.69 106 GLU A O 1
ATOM 791 N N . GLN A 1 107 ? -15.097 -5.997 33.418 1.00 94.25 107 GLN A N 1
ATOM 792 C CA . GLN A 1 107 ? -14.147 -6.756 32.597 1.00 94.25 107 GLN A CA 1
ATOM 793 C C . GLN A 1 107 ? -14.579 -6.760 31.127 1.00 94.25 107 GLN A C 1
ATOM 795 O O . GLN A 1 107 ? -13.787 -6.503 30.230 1.00 94.25 107 GLN A O 1
ATOM 800 N N . VAL A 1 108 ? -15.868 -6.979 30.859 1.00 94.06 108 VAL A N 1
ATOM 801 C CA . VAL A 1 108 ? -16.381 -6.926 29.480 1.00 94.06 108 VAL A CA 1
ATOM 802 C C . VAL A 1 108 ? -16.220 -5.515 28.898 1.00 94.06 108 VAL A C 1
ATOM 804 O O . VAL A 1 108 ? -15.865 -5.355 27.731 1.00 94.06 108 VAL A O 1
ATOM 807 N N . GLN A 1 109 ? -16.428 -4.472 29.706 1.00 95.25 109 GLN A N 1
ATOM 808 C CA . GLN A 1 109 ? -16.191 -3.091 29.281 1.00 95.25 109 GLN A CA 1
ATOM 809 C C . GLN A 1 109 ? -14.707 -2.780 29.046 1.00 95.25 109 GLN A C 1
ATOM 811 O O . GLN A 1 109 ? -14.394 -2.041 28.107 1.00 95.25 109 GLN A O 1
ATOM 816 N N . SER A 1 110 ? -13.792 -3.309 29.866 1.00 96.25 110 SER A N 1
ATOM 817 C CA . SER A 1 110 ? -12.352 -3.156 29.638 1.00 96.25 110 SER A CA 1
ATOM 818 C C . SER A 1 110 ? -11.916 -3.871 28.368 1.00 96.25 110 SER A C 1
ATOM 820 O O . SER A 1 110 ? -11.223 -3.266 27.554 1.00 96.25 110 SER A O 1
ATOM 822 N N . ASP A 1 111 ? -12.402 -5.090 28.140 1.00 96.25 111 ASP A N 1
ATOM 823 C CA . ASP A 1 111 ? -12.048 -5.894 26.972 1.00 96.25 111 ASP A CA 1
ATOM 824 C C . ASP A 1 111 ? -12.539 -5.226 25.676 1.00 96.25 111 ASP A C 1
ATOM 826 O O . ASP A 1 111 ? -11.800 -5.141 24.697 1.00 96.25 111 ASP A O 1
ATOM 830 N N . LEU A 1 112 ? -13.752 -4.655 25.669 1.00 97.62 112 LEU A N 1
ATOM 831 C CA . LEU A 1 112 ? -14.257 -3.874 24.530 1.00 97.62 112 LEU A CA 1
ATOM 832 C C . LEU A 1 112 ? -13.425 -2.611 24.270 1.00 97.62 112 LEU A C 1
ATOM 834 O O . LEU A 1 112 ? -13.184 -2.249 23.115 1.00 97.62 112 LEU A O 1
ATOM 838 N N . ARG A 1 113 ? -12.984 -1.927 25.332 1.00 97.81 113 ARG A N 1
ATOM 839 C CA . ARG A 1 113 ? -12.119 -0.745 25.220 1.00 97.81 113 ARG A CA 1
ATOM 840 C C . ARG A 1 113 ? -10.758 -1.118 24.642 1.00 97.81 113 ARG A C 1
ATOM 842 O O . ARG A 1 113 ? -10.260 -0.424 23.760 1.00 97.81 113 ARG A O 1
ATOM 849 N N . GLU A 1 114 ? -10.175 -2.210 25.113 1.00 97.88 114 GLU A N 1
ATOM 850 C CA . GLU A 1 114 ? -8.896 -2.710 24.626 1.00 97.88 114 GLU A CA 1
ATOM 851 C C . GLU A 1 114 ? -8.988 -3.194 23.180 1.00 97.88 114 GLU A C 1
ATOM 853 O O . GLU A 1 114 ? -8.152 -2.822 22.360 1.00 97.88 114 GLU A O 1
ATOM 858 N N . LEU A 1 115 ? -10.046 -3.924 22.823 1.00 98.12 115 LEU A N 1
ATOM 859 C CA . LEU A 1 115 ? -10.284 -4.350 21.446 1.00 98.12 115 LEU A CA 1
ATOM 860 C C . LEU A 1 115 ? -10.421 -3.149 20.502 1.00 98.12 115 LEU A C 1
ATOM 862 O O . LEU A 1 115 ? -9.843 -3.144 19.415 1.00 98.12 115 LEU A O 1
ATOM 866 N N . ARG A 1 116 ? -11.123 -2.094 20.934 1.00 98.12 116 ARG A N 1
ATOM 867 C CA . ARG A 1 116 ? -11.209 -0.837 20.180 1.00 98.12 116 ARG A CA 1
ATOM 868 C C . ARG A 1 116 ? -9.834 -0.194 19.997 1.00 98.12 116 ARG A C 1
ATOM 870 O O . ARG A 1 116 ? -9.508 0.225 18.891 1.00 98.12 116 ARG A O 1
ATOM 877 N N . ASN A 1 117 ? -9.019 -0.145 21.047 1.00 98.31 117 ASN A N 1
ATOM 878 C CA . ASN A 1 117 ? -7.666 0.407 20.966 1.00 98.31 117 ASN A CA 1
ATOM 879 C C . ASN A 1 117 ? -6.769 -0.409 20.023 1.00 98.31 117 ASN A C 1
ATOM 881 O O . ASN A 1 117 ? -6.034 0.174 19.229 1.00 98.31 117 ASN A O 1
ATOM 885 N N . GLN A 1 118 ? -6.854 -1.742 20.067 1.00 98.44 118 GLN A N 1
ATOM 886 C CA . GLN A 1 118 ? -6.122 -2.622 19.153 1.00 98.44 118 GLN A CA 1
ATOM 887 C C . GLN A 1 118 ? -6.551 -2.412 17.701 1.00 98.44 118 GLN A C 1
ATOM 889 O O . GLN A 1 118 ? -5.700 -2.347 16.817 1.00 98.44 118 GLN A O 1
ATOM 894 N N . PHE A 1 119 ? -7.850 -2.246 17.452 1.00 98.50 119 PHE A N 1
ATOM 895 C CA . PHE A 1 119 ? -8.351 -1.952 16.114 1.00 98.50 119 PHE A CA 1
ATOM 896 C C . PHE A 1 119 ? -7.814 -0.618 15.582 1.00 98.50 119 PHE A C 1
ATOM 898 O O . PHE A 1 119 ? -7.331 -0.557 14.452 1.00 98.50 119 PHE A O 1
ATOM 905 N N . GLU A 1 120 ? -7.827 0.439 16.399 1.00 98.44 120 GLU A N 1
ATOM 906 C CA . GLU A 1 120 ? -7.262 1.735 16.002 1.00 98.44 120 GLU A CA 1
ATOM 907 C C . GLU A 1 120 ? -5.745 1.658 15.773 1.00 98.44 120 GLU A C 1
ATOM 909 O O . GLU A 1 120 ? -5.233 2.232 14.807 1.00 98.44 120 GLU A O 1
ATOM 914 N N . LEU A 1 121 ? -5.019 0.901 16.602 1.00 98.56 121 LEU A N 1
ATOM 915 C CA . LEU A 1 121 ? -3.591 0.656 16.405 1.00 98.56 121 LEU A CA 1
ATOM 916 C C . LEU A 1 121 ? -3.335 -0.054 15.072 1.00 98.56 121 LEU A C 1
ATOM 918 O O . LEU A 1 121 ? -2.540 0.437 14.269 1.00 98.56 121 LEU A O 1
ATOM 922 N N . MET A 1 122 ? -4.042 -1.154 14.814 1.00 98.69 122 MET A N 1
ATOM 923 C CA . MET A 1 122 ? -3.918 -1.939 13.586 1.00 98.69 122 MET A CA 1
ATOM 924 C C . MET A 1 122 ? -4.252 -1.095 12.351 1.00 98.69 122 MET A C 1
ATOM 926 O O . MET A 1 122 ? -3.495 -1.076 11.384 1.00 98.69 122 MET A O 1
ATOM 930 N N . LYS A 1 123 ? -5.318 -0.290 12.410 1.00 98.56 123 LYS A N 1
ATOM 931 C CA . LYS A 1 123 ? -5.670 0.676 11.360 1.00 98.56 123 LYS A CA 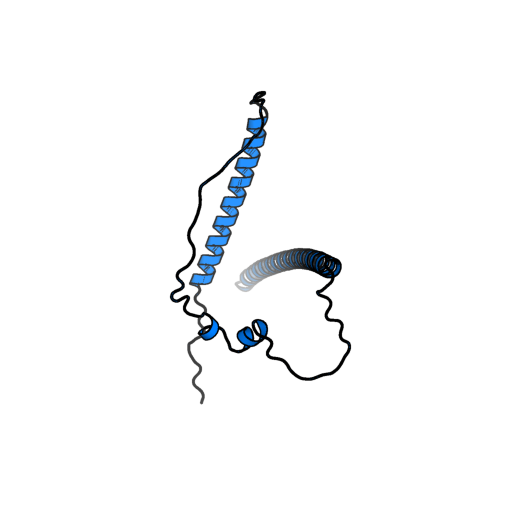1
ATOM 932 C C . LYS A 1 123 ? -4.549 1.688 11.119 1.00 98.56 123 LYS A C 1
ATOM 934 O O . LYS A 1 123 ? -4.209 1.977 9.971 1.00 98.56 12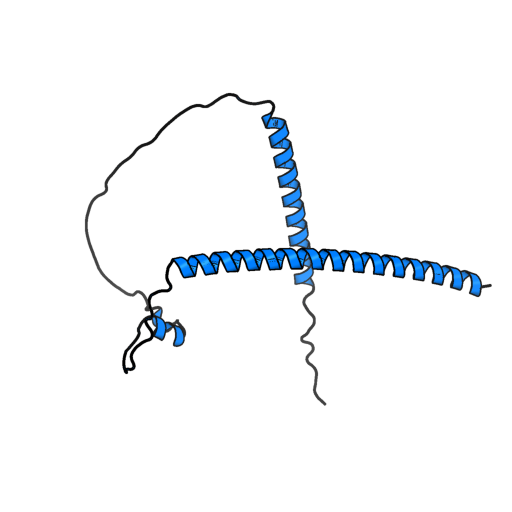3 LYS A O 1
ATOM 939 N N . SER A 1 124 ? -3.957 2.232 12.183 1.00 98.56 124 SER A N 1
ATOM 940 C CA . SER A 1 124 ? -2.841 3.177 12.064 1.00 98.56 124 SER A CA 1
ATOM 941 C C . SER A 1 124 ? -1.598 2.529 11.445 1.00 98.56 124 SER A C 1
ATOM 943 O O . SER A 1 124 ? -0.906 3.170 10.654 1.00 98.56 124 SER A O 1
ATOM 945 N N . GLN A 1 125 ? -1.338 1.260 11.770 1.00 98.75 125 GLN A N 1
ATOM 946 C CA . GLN A 1 125 ? -0.237 0.482 11.220 1.00 98.75 125 GLN A CA 1
ATOM 947 C C . GLN A 1 125 ? -0.451 0.223 9.729 1.00 98.75 125 GLN A C 1
ATOM 949 O O . GLN A 1 125 ? 0.418 0.581 8.938 1.00 98.75 125 GLN A O 1
ATOM 954 N N . HIS A 1 126 ? -1.619 -0.288 9.334 1.00 98.75 126 HIS A N 1
ATOM 955 C CA . HIS A 1 126 ? -1.941 -0.531 7.926 1.00 98.75 126 HIS A CA 1
ATOM 956 C C . HIS A 1 126 ? -1.835 0.749 7.096 1.00 98.75 126 HIS A C 1
ATOM 958 O O . HIS A 1 126 ? -1.231 0.750 6.031 1.00 98.75 126 HIS A O 1
ATOM 964 N N . ASN A 1 127 ? -2.332 1.878 7.608 1.00 98.75 127 ASN A N 1
ATOM 965 C CA . ASN A 1 127 ? -2.203 3.160 6.915 1.00 98.75 127 ASN A CA 1
ATOM 966 C C . ASN A 1 127 ? -0.744 3.594 6.712 1.00 98.75 127 ASN A C 1
ATOM 968 O O . ASN A 1 127 ? -0.427 4.231 5.708 1.00 98.75 127 ASN A O 1
ATOM 972 N N . LYS A 1 128 ? 0.150 3.291 7.660 1.00 98.75 128 LYS A N 1
ATOM 973 C CA . LYS A 1 128 ? 1.586 3.563 7.503 1.00 98.75 128 LYS A CA 1
ATOM 974 C C . LYS A 1 128 ? 2.207 2.633 6.469 1.00 98.75 128 LYS A C 1
ATOM 976 O O . LYS A 1 128 ? 2.946 3.103 5.614 1.00 98.75 128 LYS A O 1
ATOM 981 N N . GLU A 1 129 ? 1.886 1.348 6.534 1.00 98.62 129 GLU A N 1
ATOM 982 C CA . GLU A 1 129 ? 2.403 0.339 5.612 1.00 98.62 129 GLU A CA 1
ATOM 983 C C . GLU A 1 129 ? 1.969 0.613 4.169 1.00 98.62 129 GLU A C 1
ATOM 985 O O . GLU A 1 129 ? 2.813 0.652 3.282 1.00 98.62 129 GLU A O 1
ATOM 990 N N . ILE A 1 130 ? 0.696 0.950 3.944 1.00 98.81 130 ILE A N 1
ATOM 991 C CA . ILE A 1 130 ? 0.186 1.357 2.6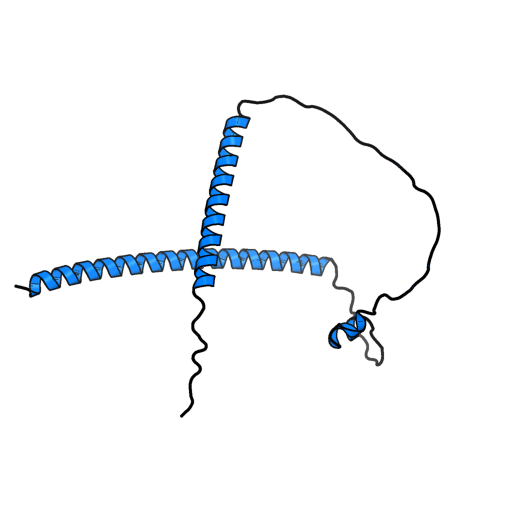26 1.00 98.81 130 ILE A CA 1
ATOM 992 C C . ILE A 1 130 ? 0.979 2.548 2.080 1.00 98.81 130 ILE A C 1
ATOM 994 O O . ILE A 1 130 ? 1.391 2.533 0.924 1.00 98.81 130 ILE A O 1
ATOM 998 N N . LYS A 1 131 ? 1.250 3.569 2.904 1.00 98.81 131 LYS A N 1
ATOM 999 C CA . LYS A 1 131 ? 2.048 4.730 2.476 1.00 98.81 131 LYS A CA 1
ATOM 1000 C C . LYS A 1 131 ? 3.479 4.349 2.103 1.00 98.81 131 LYS A C 1
ATOM 1002 O O . LYS A 1 131 ? 4.001 4.881 1.127 1.00 98.81 131 LYS A O 1
ATOM 1007 N N . LEU A 1 132 ? 4.101 3.444 2.859 1.00 98.75 132 LEU A N 1
ATOM 1008 C CA . LEU A 1 132 ? 5.440 2.945 2.544 1.00 98.75 132 LEU A CA 1
ATOM 1009 C C . LEU A 1 132 ? 5.438 2.182 1.218 1.00 98.75 132 LEU A C 1
ATOM 1011 O O . LEU A 1 132 ? 6.233 2.511 0.341 1.00 98.75 132 LEU A O 1
ATOM 1015 N N . LEU A 1 133 ? 4.492 1.262 1.026 1.00 98.88 133 LEU A N 1
ATOM 1016 C CA . LEU A 1 133 ? 4.345 0.504 -0.217 1.00 98.88 133 LEU A CA 1
ATOM 1017 C C . LEU A 1 133 ? 4.086 1.414 -1.425 1.00 98.88 133 LEU A C 1
ATOM 1019 O O . LEU A 1 133 ? 4.673 1.208 -2.483 1.00 98.88 133 LEU A O 1
ATOM 1023 N N . MET A 1 134 ? 3.257 2.453 -1.275 1.00 98.75 134 MET A N 1
ATOM 1024 C CA . MET A 1 134 ? 3.054 3.457 -2.326 1.00 98.75 134 MET A CA 1
ATOM 1025 C C . MET A 1 134 ? 4.364 4.172 -2.675 1.00 98.75 134 MET A C 1
ATOM 1027 O O . MET A 1 134 ? 4.699 4.291 -3.851 1.00 98.75 134 MET A O 1
ATOM 1031 N N . SER A 1 135 ? 5.129 4.599 -1.665 1.00 98.75 135 SER A N 1
ATOM 1032 C CA . SER A 1 135 ? 6.409 5.278 -1.894 1.00 98.75 135 SER A CA 1
ATOM 1033 C C . SER A 1 135 ? 7.459 4.375 -2.551 1.00 98.75 135 SER A C 1
ATOM 1035 O O . SER A 1 135 ? 8.177 4.822 -3.442 1.00 98.75 135 SER A O 1
ATOM 1037 N N . GLU A 1 136 ? 7.518 3.098 -2.165 1.00 98.69 136 GLU A N 1
ATOM 1038 C CA . GLU A 1 136 ? 8.418 2.108 -2.761 1.00 98.69 136 GLU A CA 1
ATOM 1039 C C . GLU A 1 136 ? 8.039 1.825 -4.218 1.00 98.69 136 GLU A C 1
ATOM 1041 O O . GLU A 1 136 ? 8.901 1.796 -5.096 1.00 98.69 136 GLU A O 1
ATOM 1046 N N . LEU A 1 137 ? 6.738 1.702 -4.498 1.00 98.88 137 LEU A N 1
ATOM 1047 C CA . LEU A 1 137 ? 6.228 1.529 -5.852 1.00 98.88 137 LEU A CA 1
ATOM 1048 C C . LEU A 1 137 ? 6.588 2.716 -6.759 1.00 98.88 137 LEU A C 1
ATOM 1050 O O . LEU A 1 137 ? 6.941 2.519 -7.924 1.00 98.88 137 LEU A O 1
ATOM 1054 N N . ASP A 1 138 ? 6.490 3.943 -6.253 1.00 98.81 138 ASP A N 1
ATOM 1055 C CA . ASP A 1 138 ? 6.834 5.142 -7.019 1.00 98.81 138 ASP A CA 1
ATOM 1056 C C . ASP A 1 138 ? 8.340 5.242 -7.287 1.00 98.81 138 ASP A C 1
ATOM 1058 O O . ASP A 1 138 ? 8.753 5.592 -8.398 1.00 98.81 138 ASP A O 1
ATOM 1062 N N . GLU A 1 139 ? 9.167 4.854 -6.318 1.00 98.81 139 GLU A N 1
ATOM 1063 C CA . GLU A 1 139 ? 10.616 4.789 -6.488 1.00 98.81 139 GLU A CA 1
ATOM 1064 C C . GLU A 1 139 ? 11.029 3.715 -7.510 1.00 98.81 139 GLU A C 1
ATOM 1066 O O . GLU A 1 139 ? 11.827 3.986 -8.411 1.00 98.81 139 GLU A O 1
ATOM 1071 N N . GLU A 1 140 ? 10.423 2.528 -7.463 1.00 98.81 140 GLU A N 1
ATOM 1072 C CA . GLU A 1 140 ? 10.635 1.467 -8.457 1.00 98.81 140 GLU A CA 1
ATOM 1073 C C . GLU A 1 140 ? 10.254 1.938 -9.872 1.00 98.81 140 GLU A C 1
ATOM 1075 O O . GLU A 1 140 ? 11.016 1.759 -10.829 1.00 98.81 140 GLU A O 1
ATOM 1080 N N . LYS A 1 141 ? 9.107 2.617 -10.029 1.00 98.81 141 LYS A N 1
ATOM 1081 C CA . LYS A 1 141 ? 8.708 3.213 -11.319 1.00 98.81 141 LYS A CA 1
ATOM 1082 C C . LYS A 1 141 ? 9.740 4.229 -11.813 1.00 98.81 141 LYS A C 1
ATOM 1084 O O . LYS A 1 141 ? 10.074 4.231 -13.002 1.00 98.81 141 LYS A O 1
ATOM 1089 N N . ARG A 1 142 ? 10.265 5.074 -10.920 1.00 98.81 142 ARG A N 1
ATOM 1090 C CA . ARG A 1 142 ? 11.290 6.080 -11.239 1.00 98.81 142 ARG A CA 1
ATOM 1091 C C . ARG A 1 142 ? 12.581 5.423 -11.732 1.00 98.81 142 ARG A C 1
ATOM 1093 O O . ARG A 1 142 ? 13.128 5.834 -12.764 1.00 98.81 142 ARG A O 1
ATOM 1100 N N . ILE A 1 143 ? 13.060 4.400 -11.025 1.00 98.81 143 ILE A N 1
ATOM 1101 C CA . ILE A 1 143 ? 14.261 3.641 -11.400 1.00 98.81 143 ILE A CA 1
ATOM 1102 C C . ILE A 1 143 ? 14.051 2.975 -12.760 1.00 98.81 143 ILE A C 1
ATOM 1104 O O . ILE A 1 143 ? 14.867 3.158 -13.668 1.00 98.81 143 ILE A O 1
ATOM 1108 N N . ARG A 1 144 ? 12.926 2.278 -12.946 1.00 98.81 144 ARG A N 1
ATOM 1109 C CA . ARG A 1 144 ? 12.585 1.602 -14.203 1.00 98.81 144 ARG A CA 1
ATOM 1110 C C . ARG A 1 144 ? 12.604 2.547 -15.396 1.00 98.81 144 ARG A C 1
ATOM 1112 O O . ARG A 1 144 ? 13.234 2.234 -16.406 1.00 98.81 144 ARG A O 1
ATOM 1119 N N . LEU A 1 145 ? 11.943 3.699 -15.286 1.00 98.75 145 LEU A N 1
ATOM 1120 C CA . LEU A 1 145 ? 11.911 4.690 -16.361 1.00 98.75 145 LEU A CA 1
ATOM 1121 C C . LEU A 1 145 ? 13.323 5.191 -16.693 1.00 98.75 145 LEU A C 1
ATOM 1123 O O . LEU A 1 145 ? 13.699 5.273 -17.863 1.00 98.75 145 LEU A O 1
ATOM 1127 N N . THR A 1 146 ? 14.130 5.461 -15.665 1.00 98.75 146 THR A N 1
ATOM 1128 C CA . THR A 1 146 ? 15.520 5.908 -15.830 1.00 98.75 146 THR A CA 1
ATOM 1129 C C . THR A 1 146 ? 16.348 4.878 -16.602 1.00 98.75 146 THR A C 1
ATOM 1131 O O . THR A 1 146 ? 17.019 5.229 -17.578 1.00 98.75 146 THR A O 1
ATOM 1134 N N . LEU A 1 147 ? 16.251 3.602 -16.220 1.00 98.81 147 LEU A N 1
ATOM 1135 C CA . LEU A 1 147 ? 16.954 2.500 -16.880 1.00 98.81 147 LEU A CA 1
ATOM 1136 C C . LEU A 1 147 ? 16.501 2.314 -18.332 1.00 98.81 147 LEU A C 1
ATOM 1138 O O . LEU A 1 147 ? 17.330 2.108 -19.219 1.00 98.81 147 LEU A O 1
ATOM 1142 N N . GLN A 1 148 ? 15.200 2.432 -18.606 1.00 98.50 148 GLN A N 1
ATOM 1143 C CA . GLN A 1 148 ? 14.676 2.365 -19.971 1.00 98.50 148 GLN A CA 1
ATOM 1144 C C . GLN A 1 148 ? 15.249 3.479 -20.854 1.00 98.50 148 GLN A C 1
ATOM 1146 O O . GLN A 1 148 ? 15.683 3.213 -21.979 1.00 98.50 148 GLN A O 1
ATOM 1151 N N . MET A 1 149 ? 15.312 4.712 -20.343 1.00 98.31 149 MET A N 1
ATOM 1152 C CA . MET A 1 149 ? 15.916 5.833 -21.067 1.00 98.31 149 MET A CA 1
ATOM 1153 C C . MET A 1 149 ? 17.409 5.604 -21.330 1.00 98.31 149 MET A C 1
ATOM 1155 O O . MET A 1 149 ? 17.899 5.898 -22.421 1.00 98.31 149 MET A O 1
ATOM 1159 N N . GLU A 1 150 ? 18.148 5.071 -20.357 1.00 98.19 150 GLU A N 1
ATOM 1160 C CA . GLU A 1 150 ? 19.570 4.763 -20.518 1.00 98.19 150 GLU A CA 1
ATOM 1161 C C . GLU A 1 150 ? 19.812 3.665 -21.556 1.00 98.19 150 GLU A C 1
ATOM 1163 O O . GLU A 1 150 ? 20.638 3.834 -22.454 1.00 98.19 150 GLU A O 1
ATOM 1168 N N . MET A 1 151 ? 19.030 2.588 -21.505 1.00 97.94 151 MET A N 1
ATOM 1169 C CA . MET A 1 151 ? 19.093 1.499 -22.476 1.00 97.94 151 MET A CA 1
ATOM 1170 C C . MET A 1 151 ? 18.827 1.994 -23.899 1.00 97.94 151 MET A C 1
ATOM 1172 O O . MET A 1 151 ? 19.543 1.624 -24.829 1.00 97.94 151 MET A O 1
ATOM 1176 N N . GLN A 1 152 ? 17.838 2.873 -24.080 1.00 97.50 152 GLN A N 1
ATOM 1177 C CA . GLN A 1 152 ? 17.566 3.490 -25.377 1.00 97.50 152 GLN A CA 1
ATOM 1178 C C . GLN A 1 152 ? 18.734 4.349 -25.867 1.00 97.50 152 GLN A C 1
ATOM 1180 O O . GLN A 1 152 ? 19.102 4.259 -27.042 1.00 97.50 152 GLN A O 1
ATOM 1185 N N . ARG A 1 153 ? 19.349 5.149 -24.984 1.00 97.50 153 ARG A N 1
ATOM 1186 C CA . ARG A 1 153 ? 20.561 5.907 -25.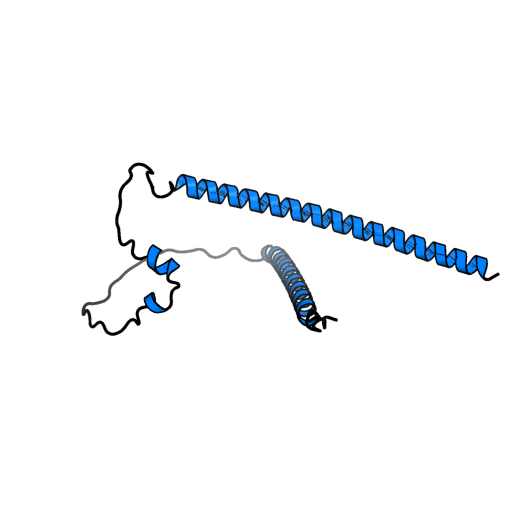325 1.00 97.50 153 ARG A CA 1
ATOM 1187 C C . ARG A 1 153 ? 21.670 4.959 -25.775 1.00 97.50 153 ARG A C 1
ATOM 1189 O O . ARG A 1 153 ? 22.186 5.129 -26.876 1.00 97.50 153 ARG A O 1
ATOM 1196 N N . MET A 1 154 ? 21.985 3.931 -24.988 1.00 97.31 154 MET A N 1
ATOM 1197 C CA . MET A 1 154 ? 23.023 2.952 -25.329 1.00 97.31 154 MET A CA 1
ATOM 1198 C C . MET A 1 154 ? 22.740 2.260 -26.664 1.00 97.31 154 MET A C 1
ATOM 1200 O O . MET A 1 154 ? 23.609 2.234 -27.532 1.00 97.31 154 MET A O 1
ATOM 1204 N N . LYS A 1 155 ? 21.506 1.792 -26.885 1.00 97.50 155 LYS A N 1
ATOM 1205 C CA . LYS A 1 155 ? 21.086 1.174 -28.151 1.00 97.50 155 LYS A CA 1
ATOM 1206 C C . LYS A 1 155 ? 21.302 2.110 -29.343 1.00 97.50 155 LYS A C 1
ATOM 1208 O O . LYS A 1 155 ? 21.793 1.674 -30.380 1.00 97.50 155 LYS A O 1
ATOM 1213 N N . LYS A 1 156 ? 20.982 3.401 -29.197 1.00 96.62 156 LYS A N 1
ATOM 1214 C CA . LYS A 1 156 ? 21.220 4.414 -30.237 1.00 96.62 156 LYS A CA 1
ATOM 1215 C C . LYS A 1 156 ? 22.711 4.621 -30.520 1.00 96.62 156 LYS A C 1
ATOM 1217 O O . LYS A 1 156 ? 23.077 4.830 -31.672 1.00 96.62 156 LYS A O 1
ATOM 1222 N N . HIS A 1 157 ? 23.558 4.587 -29.493 1.00 94.38 157 HIS A N 1
ATOM 1223 C CA . HIS A 1 157 ? 25.003 4.767 -29.644 1.00 94.38 157 HIS A CA 1
ATOM 1224 C C . HIS A 1 157 ? 25.713 3.531 -30.213 1.00 94.38 157 HIS A C 1
ATOM 1226 O O . HIS A 1 157 ? 26.678 3.700 -30.946 1.00 94.38 157 HIS A O 1
ATOM 1232 N N . MET A 1 158 ? 25.223 2.324 -29.920 1.00 88.81 158 MET A N 1
ATOM 1233 C CA . MET A 1 158 ? 25.799 1.053 -30.387 1.00 88.81 158 MET A CA 1
ATOM 1234 C C . MET A 1 158 ? 25.342 0.638 -31.791 1.00 88.81 158 MET A C 1
ATOM 1236 O O . MET A 1 158 ? 25.913 -0.270 -32.378 1.00 88.81 158 MET A O 1
ATOM 1240 N N . SER A 1 159 ? 24.303 1.278 -32.329 1.00 84.19 159 SER A N 1
ATOM 1241 C CA . SER A 1 159 ? 23.816 1.040 -33.694 1.00 84.19 159 SER A CA 1
ATOM 1242 C C . SER A 1 159 ? 24.557 1.871 -34.762 1.00 84.19 159 SER A C 1
ATOM 1244 O O . SER A 1 159 ? 24.089 1.932 -35.900 1.00 84.19 159 SER A O 1
ATOM 1246 N N . LYS A 1 160 ? 25.654 2.545 -34.398 1.00 60.88 160 LYS A N 1
ATOM 1247 C CA . LYS A 1 160 ? 26.564 3.265 -35.302 1.00 60.88 160 LYS A CA 1
ATOM 1248 C C . LYS A 1 160 ? 27.841 2.463 -35.485 1.00 60.88 160 LYS A C 1
ATOM 1250 O O . LYS A 1 160 ? 28.357 2.491 -36.620 1.00 60.88 160 LYS A O 1
#

Sequence (160 aa):
MGNYSSALIPDTEEFDSVVSMAERLNEQVALMMEEEEQLKQSAGMDSLSLQENSQEMSQNGPAAAAPKSVSTQSLTSLLPKALSAVLYPTGRNSDPQTSRSPPSLEQVQSDLRELRNQFELMKSQHNKEIKLLMSELDEEKRIRLTLQMEMQRMKKHMSK

Secondary structure (DSSP, 8-state):
-PPPPS-----HHHHHHHHHHHHHHHHHHHHHHHHHHHHHHHTTT-----------------------------GGGTS-HHHHHHH-------------PPPPHHHHHHHHHHHHHHHHHHHHHHHHHHHHHHHHHHHHHHHHHHHHHHHHHHHHHHT-

Organism: Eleginops maclovinus (NCBI:txid56733)